Protein AF-A0A3D2X8L2-F1 (afdb_monomer)

Solvent-accessible surface area (backbone atoms only — not comparable to full-atom values): 7004 Å² total; per-residue (Å²): 104,70,72,44,75,72,38,88,56,38,31,37,47,30,34,55,86,76,73,37,95,53,54,37,38,39,35,55,48,96,93,40,78,45,55,34,35,61,60,42,81,78,44,71,44,72,73,39,83,42,82,48,32,32,74,91,42,77,96,48,35,28,31,33,78,38,43,31,27,31,30,36,39,26,22,38,91,88,67,46,82,45,79,48,76,32,49,54,71,48,15,41,48,55,51,55,42,49,32,47,70,70,77,48,63,72,75,85,52,47,80,41,81,48,90,76,92,61,96,81,66,59,23,65

InterPro domains:
  IPR023635 Peptide deformylase [PF01327] (1-111)
  IPR023635 Peptide deformylase [PIRSF004749] (1-112)
  IPR023635 Peptide deformylase [PR01576] (52-63)
  IPR023635 Peptide deformylase [PR01576] (64-82)
  IPR023635 Peptide deformylase [PR01576] (83-112)
  IPR023635 Peptide deformylase [PTHR10458] (4-113)
  IPR023635 Peptide deformylase [cd00487] (1-106)
  IPR036821 Peptide deformylase superfamily [G3DSA:3.90.45.10] (1-121)
  IPR036821 Peptide deformylase superfamily [SSF56420] (5-111)

Nearest PDB structures (foldseek):
  4wxk-assembly1_A  TM=9.477E-01  e=1.743E-09  Haemophilus influenzae 86-028NP
  6caz-assembly1_A  TM=9.644E-01  e=2.308E-09  Legionella pneumophila subsp. pneumophila str. Philadelphia 1
  1ws1-assembly1_A  TM=9.593E-01  e=3.616E-09  Bacillus cereus
  3k6l-assembly1_A  TM=9.534E-01  e=3.056E-09  Escherichia coli K-12
  2ew6-assembly1_A  TM=8.948E-01  e=9.386E-08  Helicobacter pylori

Sequence (124 aa):
MDTLHHTENGAALAANQVGILKRLIVIDYCNYYYKLINPKIVGSSGVQECIEGCLSFPNHFVKTIRPQKVTVQALNENGEEILISGEGEMAKCFCHEIEHLNGEIFLDKAIEEVDLNDTTTVFL

Organism: NCBI:txid66219

Mean predicted aligned error: 3.69 Å

Foldseek 3Di:
DVVQVPDDQEAKDAVVLVPDLAGWMFGDPPNDTFTFHPKDWPDFAAKDWDWAAAPSHPQWIAIAIFTQKTWIWGAGPVRHIDIDMDGDVVRVVSVQRNCVSVVHHCVVRGPGTDRDPDPNDHHD

Secondary structure (DSSP, 8-state):
-HHHHTSTTB-EEEGGGGT--S-EEEEEETTEEEEEEEEEEEEEE--EEEEEEETTEEEEEEEEEE-SEEEEEEE-TTS-EEEEEEETHHHHHHHHHHHHTTT--GGGG-SEE-----TTPPB-

pLDDT: mean 92.64, std 9.43, range [49.41, 98.75]

Structure (mmCIF, N/CA/C/O backbone):
data_AF-A0A3D2X8L2-F1
#
_entry.id   AF-A0A3D2X8L2-F1
#
loop_
_atom_site.group_PDB
_atom_site.id
_atom_site.type_symbol
_atom_site.label_atom_id
_atom_site.label_alt_id
_atom_site.label_comp_id
_atom_site.label_asym_id
_atom_site.label_entity_id
_atom_site.label_seq_id
_atom_site.pdbx_PDB_ins_code
_atom_site.Cartn_x
_atom_site.Cartn_y
_atom_site.Cartn_z
_atom_site.occupancy
_atom_site.B_iso_or_equiv
_atom_site.auth_seq_id
_atom_site.auth_comp_id
_atom_site.auth_asym_id
_atom_site.auth_atom_id
_atom_site.pdbx_PDB_model_num
ATOM 1 N N . MET A 1 1 ? -5.941 -14.015 2.501 1.00 88.00 1 MET A N 1
ATOM 2 C CA . MET A 1 1 ? -4.714 -14.472 3.176 1.00 88.00 1 MET A CA 1
ATOM 3 C C . MET A 1 1 ? -4.166 -15.684 2.456 1.00 88.00 1 MET A C 1
ATOM 5 O O . MET A 1 1 ? -3.072 -15.566 1.944 1.00 88.00 1 MET A O 1
ATOM 9 N N . ASP A 1 2 ? -4.953 -16.744 2.254 1.00 90.94 2 ASP A N 1
ATOM 10 C CA . ASP A 1 2 ? -4.512 -17.942 1.518 1.00 90.94 2 ASP A CA 1
ATOM 11 C C . ASP A 1 2 ? -3.798 -17.631 0.196 1.00 90.94 2 ASP A C 1
ATOM 13 O O . ASP A 1 2 ? -2.686 -18.100 -0.001 1.00 90.94 2 ASP A O 1
ATOM 17 N N . THR A 1 3 ? -4.372 -16.797 -0.681 1.00 90.31 3 THR A N 1
ATOM 18 C CA . THR A 1 3 ? -3.709 -16.414 -1.941 1.00 90.31 3 THR A CA 1
ATOM 19 C C . THR A 1 3 ? -2.342 -15.766 -1.715 1.00 90.31 3 THR A C 1
ATOM 21 O O . THR A 1 3 ? -1.387 -16.173 -2.359 1.00 90.31 3 THR A O 1
ATOM 24 N N . LEU A 1 4 ? -2.236 -14.820 -0.775 1.00 90.75 4 LEU A N 1
ATOM 25 C CA . LEU A 1 4 ? -0.975 -14.160 -0.417 1.00 90.75 4 LEU A CA 1
ATOM 26 C C . LEU A 1 4 ? 0.055 -15.177 0.106 1.00 90.75 4 LEU A C 1
ATOM 28 O O . LEU A 1 4 ? 1.203 -15.188 -0.319 1.00 90.75 4 LEU A O 1
ATOM 32 N N . HIS A 1 5 ? -0.363 -16.100 0.970 1.00 90.19 5 HIS A N 1
ATOM 33 C CA . HIS A 1 5 ? 0.525 -17.116 1.546 1.00 90.19 5 HIS A CA 1
ATOM 34 C C . HIS A 1 5 ? 0.969 -18.201 0.556 1.00 90.19 5 HIS A C 1
ATOM 36 O O . HIS A 1 5 ? 1.956 -18.882 0.814 1.00 90.19 5 HIS A O 1
ATOM 42 N N . HIS A 1 6 ? 0.276 -18.359 -0.575 1.00 89.56 6 HIS A N 1
ATOM 43 C CA . HIS A 1 6 ? 0.702 -19.234 -1.675 1.00 89.56 6 HIS A CA 1
ATOM 44 C C . HIS A 1 6 ? 1.593 -18.518 -2.704 1.00 89.56 6 HIS A C 1
ATOM 46 O O . HIS A 1 6 ? 1.994 -19.141 -3.687 1.00 89.56 6 HIS A O 1
ATOM 52 N N . THR A 1 7 ? 1.903 -17.233 -2.500 1.00 84.56 7 THR A N 1
ATOM 53 C CA . THR A 1 7 ? 2.862 -16.497 -3.332 1.00 84.56 7 THR A CA 1
ATOM 54 C C . THR A 1 7 ? 4.223 -16.439 -2.654 1.00 84.56 7 THR A C 1
ATOM 56 O O . THR A 1 7 ? 4.340 -16.065 -1.489 1.00 84.56 7 THR A O 1
ATOM 59 N N . GLU A 1 8 ? 5.266 -16.828 -3.383 1.00 81.44 8 GLU A N 1
ATOM 60 C CA . GLU A 1 8 ? 6.640 -16.731 -2.899 1.00 81.44 8 GLU A CA 1
ATOM 61 C C . GLU A 1 8 ? 7.024 -15.251 -2.740 1.00 81.44 8 GLU A C 1
ATOM 63 O O . GLU A 1 8 ? 6.825 -14.454 -3.655 1.00 81.44 8 GLU A O 1
ATOM 68 N N . ASN A 1 9 ? 7.540 -14.876 -1.565 1.00 83.69 9 ASN A N 1
ATOM 69 C CA . ASN A 1 9 ? 7.926 -13.502 -1.210 1.00 83.69 9 ASN A CA 1
ATOM 70 C C . ASN A 1 9 ? 6.807 -12.437 -1.310 1.00 83.69 9 ASN A C 1
ATOM 72 O O . ASN A 1 9 ? 7.107 -11.242 -1.369 1.00 83.69 9 ASN A O 1
ATOM 76 N N . GLY A 1 10 ? 5.531 -12.840 -1.309 1.00 89.19 10 GLY A N 1
ATOM 77 C CA . GLY A 1 10 ? 4.399 -11.912 -1.260 1.00 89.19 10 GLY A CA 1
ATOM 78 C C . GLY A 1 10 ? 4.231 -11.291 0.129 1.00 89.19 10 GLY A C 1
ATOM 79 O O . GLY A 1 10 ? 4.105 -12.007 1.121 1.00 89.19 10 GLY A O 1
ATOM 80 N N . ALA A 1 11 ? 4.209 -9.962 0.199 1.00 93.69 11 ALA A N 1
ATOM 81 C CA . ALA A 1 11 ? 4.039 -9.201 1.440 1.00 93.69 11 ALA A CA 1
ATOM 82 C C . ALA A 1 11 ? 2.643 -8.597 1.598 1.00 93.69 11 ALA A C 1
ATOM 84 O O . ALA A 1 11 ? 2.178 -8.388 2.724 1.00 93.69 11 ALA A O 1
ATOM 85 N N . ALA A 1 12 ? 1.975 -8.295 0.488 1.00 96.31 12 ALA A N 1
ATOM 86 C CA . ALA A 1 12 ? 0.663 -7.680 0.493 1.00 96.31 12 ALA A CA 1
ATOM 87 C C . ALA A 1 12 ? -0.168 -8.100 -0.722 1.00 96.31 12 ALA A C 1
ATOM 89 O O . ALA A 1 12 ? 0.327 -8.776 -1.620 1.00 96.31 12 ALA A O 1
ATOM 90 N N . LEU A 1 13 ? -1.467 -7.803 -0.665 1.00 96.81 13 LEU A N 1
ATOM 91 C CA . LEU A 1 13 ? -2.383 -8.004 -1.779 1.00 96.81 13 LEU A CA 1
ATOM 92 C C . LEU A 1 13 ? -3.614 -7.096 -1.648 1.00 96.81 13 LEU A C 1
ATOM 94 O O . LEU A 1 13 ? -4.359 -7.157 -0.657 1.00 96.81 13 LEU A O 1
ATOM 98 N N . ALA A 1 14 ? -3.895 -6.335 -2.695 1.00 97.75 14 ALA A N 1
ATOM 99 C CA . ALA A 1 14 ? -5.129 -5.608 -2.914 1.00 97.75 14 ALA A CA 1
ATOM 100 C C . ALA A 1 14 ? -6.169 -6.502 -3.607 1.00 97.75 14 ALA A C 1
ATOM 102 O O . ALA A 1 14 ? -5.892 -7.264 -4.534 1.00 97.75 14 ALA A O 1
ATOM 103 N N . ALA A 1 15 ? -7.427 -6.402 -3.180 1.00 97.38 15 ALA A N 1
ATOM 104 C CA . ALA A 1 15 ? -8.487 -7.301 -3.642 1.00 97.38 15 ALA A CA 1
ATOM 105 C C . ALA A 1 15 ? -8.723 -7.281 -5.164 1.00 97.38 15 ALA A C 1
ATOM 107 O O . ALA A 1 15 ? -9.115 -8.297 -5.745 1.00 97.38 15 ALA A O 1
ATOM 108 N N . ASN A 1 16 ? -8.465 -6.156 -5.834 1.00 95.88 16 ASN A N 1
ATOM 109 C CA . ASN A 1 16 ? -8.630 -6.057 -7.281 1.00 95.88 16 ASN A CA 1
ATOM 110 C C . ASN A 1 16 ? -7.585 -6.868 -8.063 1.00 95.88 16 ASN A C 1
ATOM 112 O O . ASN A 1 16 ? -7.908 -7.300 -9.168 1.00 95.88 16 ASN A O 1
ATOM 116 N N . GLN A 1 17 ? -6.409 -7.160 -7.492 1.00 94.62 17 GLN A N 1
ATOM 117 C CA . GLN A 1 17 ? -5.408 -8.045 -8.112 1.00 94.62 17 GLN A CA 1
ATOM 118 C C . GLN A 1 17 ? -5.933 -9.486 -8.277 1.00 94.62 17 GLN A C 1
ATOM 120 O O . GLN A 1 17 ? -5.471 -10.227 -9.138 1.00 94.62 17 GLN A O 1
ATOM 125 N N . VAL A 1 18 ? -6.958 -9.876 -7.505 1.00 95.44 18 VAL A N 1
ATOM 126 C CA . VAL A 1 18 ? -7.652 -11.176 -7.612 1.00 95.44 18 VAL A CA 1
ATOM 127 C C . VAL A 1 18 ? -9.090 -11.047 -8.129 1.00 95.44 18 VAL A C 1
ATOM 129 O O . VAL A 1 18 ? -9.926 -11.922 -7.908 1.00 95.44 18 VAL A O 1
ATOM 132 N N . GLY A 1 19 ? -9.407 -9.944 -8.815 1.00 96.12 19 GLY A N 1
ATOM 133 C CA . GLY A 1 19 ? -10.704 -9.739 -9.468 1.00 96.12 19 GLY A CA 1
ATOM 134 C C . GLY A 1 19 ? -11.857 -9.369 -8.528 1.00 96.12 19 GLY A C 1
ATOM 135 O O . GLY A 1 19 ? -13.018 -9.398 -8.937 1.00 96.12 19 GLY A O 1
ATOM 136 N N . ILE A 1 20 ? -11.572 -8.999 -7.276 1.00 97.12 20 ILE A N 1
ATOM 137 C CA . ILE A 1 20 ? -12.586 -8.571 -6.309 1.00 97.12 20 ILE A CA 1
ATOM 138 C C . ILE A 1 20 ? -12.627 -7.040 -6.265 1.00 97.12 20 ILE A C 1
ATOM 140 O O . ILE A 1 20 ? -11.741 -6.388 -5.719 1.00 97.12 20 ILE A O 1
ATOM 144 N N . LEU A 1 21 ? -13.707 -6.450 -6.783 1.00 96.12 21 LEU A N 1
ATOM 145 C CA . LEU A 1 21 ? -13.912 -4.994 -6.827 1.00 96.12 21 LEU A CA 1
ATOM 146 C C . LEU A 1 21 ? -14.410 -4.430 -5.484 1.00 96.12 21 LEU A C 1
ATOM 148 O O . LEU A 1 21 ? -15.476 -3.821 -5.388 1.00 96.12 21 LEU A O 1
ATOM 152 N N . LYS A 1 22 ? -13.646 -4.668 -4.417 1.00 97.00 22 LYS A N 1
ATOM 153 C CA . LYS A 1 22 ? -13.852 -4.088 -3.084 1.00 97.00 22 LYS A CA 1
ATOM 154 C C . LYS A 1 22 ? -12.558 -3.420 -2.632 1.00 97.00 22 LYS A C 1
ATOM 156 O O . LYS A 1 22 ? -11.474 -3.879 -2.967 1.00 97.00 22 LYS A O 1
ATOM 161 N N . ARG A 1 23 ? -12.663 -2.360 -1.829 1.00 98.25 23 ARG A N 1
ATOM 162 C CA . ARG A 1 23 ? -11.497 -1.676 -1.250 1.00 98.25 23 ARG A CA 1
ATOM 163 C C . ARG A 1 23 ? -10.969 -2.445 -0.043 1.00 98.25 23 ARG A C 1
ATOM 165 O O . ARG A 1 23 ? -11.246 -2.064 1.091 1.00 98.25 23 ARG A O 1
ATOM 172 N N . LEU A 1 24 ? -10.276 -3.552 -0.294 1.00 98.38 24 LEU A N 1
ATOM 173 C CA . LEU A 1 24 ? -9.691 -4.403 0.742 1.00 98.38 24 LEU A CA 1
ATOM 174 C C . LEU A 1 24 ? -8.210 -4.630 0.446 1.00 98.38 24 LEU A C 1
ATOM 176 O O . LEU A 1 24 ? -7.854 -4.883 -0.703 1.00 98.38 24 LEU A O 1
ATOM 180 N N . ILE A 1 25 ? -7.389 -4.575 1.491 1.00 98.19 25 ILE A N 1
ATOM 181 C CA . ILE A 1 25 ? -5.958 -4.889 1.448 1.00 98.19 25 ILE A CA 1
ATOM 182 C C . ILE A 1 25 ? -5.668 -5.912 2.543 1.00 98.19 25 ILE A C 1
ATOM 184 O O . ILE A 1 25 ? -6.182 -5.795 3.662 1.00 98.19 25 ILE A O 1
ATOM 188 N N . VAL A 1 26 ? -4.831 -6.896 2.235 1.00 97.75 26 VAL A N 1
ATOM 189 C CA . VAL A 1 26 ? -4.210 -7.772 3.229 1.00 97.75 26 VAL A CA 1
ATOM 190 C C . VAL A 1 26 ? -2.697 -7.592 3.207 1.00 97.75 26 VAL A C 1
ATOM 192 O O . VAL A 1 26 ? -2.122 -7.460 2.136 1.00 97.75 26 VAL A O 1
ATOM 195 N N . ILE A 1 27 ? -2.066 -7.560 4.380 1.00 96.50 27 ILE A N 1
ATOM 196 C CA . ILE A 1 27 ? -0.609 -7.432 4.532 1.00 96.50 27 ILE A CA 1
ATOM 197 C C . ILE A 1 27 ? -0.145 -8.468 5.549 1.00 96.50 27 ILE A C 1
ATOM 199 O O . ILE A 1 27 ? -0.738 -8.573 6.625 1.00 96.50 27 ILE A O 1
ATOM 203 N N . ASP A 1 28 ? 0.917 -9.189 5.210 1.00 94.75 28 ASP A N 1
ATOM 204 C CA . ASP A 1 28 ? 1.667 -10.065 6.107 1.00 94.75 28 ASP A CA 1
ATOM 205 C C . ASP A 1 28 ? 3.166 -9.855 5.858 1.00 94.75 28 ASP A C 1
ATOM 207 O O . ASP A 1 28 ? 3.774 -10.482 4.993 1.00 94.75 28 ASP A O 1
ATOM 211 N N . TYR A 1 29 ? 3.744 -8.870 6.547 1.00 90.56 29 TYR A N 1
ATOM 212 C CA . TYR A 1 29 ? 5.102 -8.409 6.268 1.00 90.56 29 TYR A CA 1
ATOM 213 C C . TYR A 1 29 ? 5.729 -7.700 7.469 1.00 90.56 29 TYR A C 1
ATOM 215 O O . TYR A 1 29 ? 5.066 -6.923 8.149 1.00 90.56 29 TYR A O 1
ATOM 223 N N . CYS A 1 30 ? 7.021 -7.924 7.738 1.00 80.38 30 CYS A N 1
ATOM 224 C CA . CYS A 1 30 ? 7.759 -7.281 8.841 1.00 80.38 30 CYS A CA 1
ATOM 225 C C . CYS A 1 30 ? 7.083 -7.408 10.227 1.00 80.38 30 CYS A C 1
ATOM 227 O O . CYS A 1 30 ? 7.101 -6.466 11.017 1.00 80.38 30 CYS A O 1
ATOM 229 N N . ASN A 1 31 ? 6.502 -8.575 10.538 1.00 85.75 31 ASN A N 1
ATOM 230 C CA . ASN A 1 31 ? 5.691 -8.839 11.744 1.00 85.75 31 ASN A CA 1
ATOM 231 C C . ASN A 1 31 ? 4.385 -8.031 11.835 1.00 85.75 31 ASN A C 1
ATOM 233 O O . ASN A 1 31 ? 3.743 -8.007 12.887 1.00 85.75 31 ASN A O 1
ATOM 237 N N . TYR A 1 32 ? 3.977 -7.377 10.751 1.00 89.56 32 TYR A N 1
ATOM 238 C CA . TYR A 1 32 ? 2.680 -6.736 10.640 1.00 89.56 32 TYR A CA 1
ATOM 239 C C . TYR A 1 32 ? 1.707 -7.653 9.920 1.00 89.56 32 TYR A C 1
ATOM 241 O O . TYR A 1 32 ? 1.995 -8.143 8.832 1.00 89.56 32 TYR A O 1
ATOM 249 N N . TYR A 1 33 ? 0.538 -7.828 10.526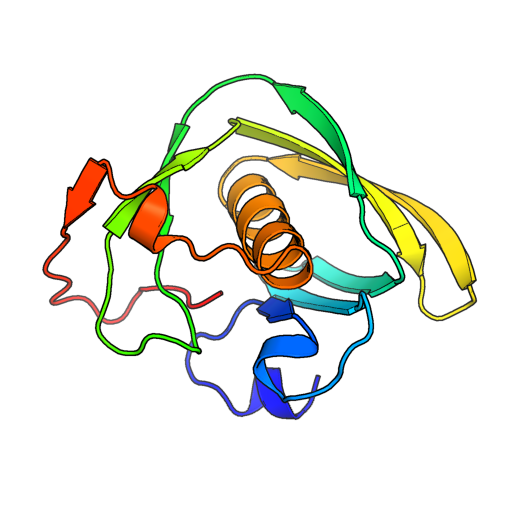 1.00 94.75 33 TYR A N 1
ATOM 250 C CA . TYR A 1 33 ? -0.542 -8.634 9.984 1.00 94.75 33 TYR A CA 1
ATOM 251 C C . TYR A 1 33 ? -1.816 -7.794 9.942 1.00 94.75 33 TYR A C 1
ATOM 253 O O . TYR A 1 33 ? -2.460 -7.569 10.970 1.00 94.75 33 TYR A O 1
ATOM 261 N N . TYR A 1 34 ? -2.159 -7.285 8.760 1.00 96.06 34 TYR A N 1
ATOM 262 C CA . TYR A 1 34 ? -3.269 -6.355 8.584 1.00 96.06 34 TYR A CA 1
ATOM 263 C C . TYR A 1 34 ? -4.316 -6.876 7.606 1.00 96.06 34 TYR A C 1
ATOM 265 O O . TYR A 1 34 ? -4.015 -7.435 6.554 1.00 96.06 34 TYR A O 1
ATOM 273 N N . LYS A 1 35 ? -5.578 -6.621 7.954 1.00 97.62 35 LYS A N 1
ATOM 274 C CA . LYS A 1 35 ? -6.749 -6.749 7.086 1.00 97.62 35 LYS A CA 1
ATOM 275 C C . LYS A 1 35 ? -7.440 -5.393 7.098 1.00 97.62 35 LYS A C 1
ATOM 277 O O . LYS A 1 35 ? -8.038 -5.020 8.106 1.00 97.62 35 LYS A O 1
ATOM 282 N N . LEU A 1 36 ? -7.289 -4.637 6.019 1.00 98.38 36 LEU A N 1
ATOM 283 C CA . LEU A 1 36 ? -7.732 -3.250 5.946 1.00 98.38 36 LEU A CA 1
ATOM 284 C C . LEU A 1 36 ? -8.931 -3.137 5.017 1.00 98.38 36 LEU A C 1
ATOM 286 O O . LEU A 1 36 ? -8.857 -3.495 3.843 1.00 98.38 36 LEU A O 1
ATOM 290 N N . ILE A 1 37 ? -10.026 -2.600 5.542 1.00 98.69 37 ILE A N 1
ATOM 291 C CA . ILE A 1 37 ? -11.255 -2.335 4.800 1.00 98.69 37 ILE A CA 1
ATOM 292 C C . ILE A 1 37 ? -11.381 -0.827 4.579 1.00 98.69 37 ILE A C 1
ATOM 294 O O . ILE A 1 37 ? -11.226 -0.040 5.509 1.00 98.69 37 ILE A O 1
ATOM 298 N N . ASN A 1 38 ? -11.679 -0.419 3.345 1.00 98.44 38 ASN A N 1
ATOM 299 C CA . ASN A 1 38 ? -11.742 0.981 2.915 1.00 98.44 38 ASN A CA 1
ATOM 300 C C . ASN A 1 38 ? -10.518 1.831 3.329 1.00 98.44 38 ASN A C 1
ATOM 302 O O . ASN A 1 38 ? -10.699 2.942 3.833 1.00 98.44 38 ASN A O 1
ATOM 306 N N . PRO A 1 39 ? -9.278 1.345 3.128 1.00 98.62 39 PRO A N 1
ATOM 307 C CA . PRO A 1 39 ? -8.093 2.085 3.532 1.00 98.62 39 PRO A CA 1
ATOM 308 C C . PRO A 1 39 ? -7.9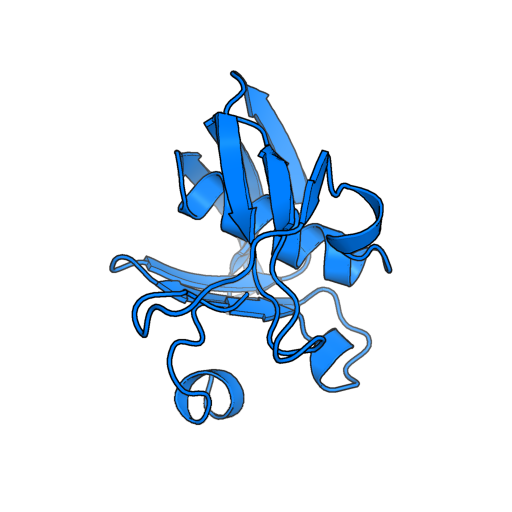32 3.374 2.721 1.00 98.62 39 PRO A C 1
ATOM 310 O O . PRO A 1 39 ? -8.173 3.412 1.506 1.00 98.62 39 PRO A O 1
ATOM 313 N N . LYS A 1 40 ? -7.501 4.431 3.410 1.00 98.44 40 LYS A N 1
ATOM 314 C CA . LYS A 1 40 ? -7.139 5.729 2.834 1.00 98.44 40 LYS A CA 1
ATOM 315 C C . LYS A 1 40 ? -5.930 6.317 3.556 1.00 98.44 40 LYS A C 1
ATOM 317 O O . LYS A 1 40 ? -5.848 6.268 4.783 1.00 98.44 40 LYS A O 1
ATOM 322 N N . ILE A 1 41 ? -5.016 6.915 2.799 1.00 98.62 41 ILE A N 1
ATOM 323 C CA . ILE A 1 41 ? -3.919 7.703 3.367 1.00 98.62 41 ILE A CA 1
ATOM 324 C C . ILE A 1 41 ? -4.499 9.024 3.877 1.00 98.62 41 ILE A C 1
ATOM 326 O O . ILE A 1 41 ? -5.166 9.739 3.133 1.00 98.62 41 ILE A O 1
ATOM 330 N N . VAL A 1 42 ? -4.263 9.339 5.150 1.00 98.69 42 VAL A N 1
ATOM 331 C CA . VAL A 1 42 ? -4.722 10.582 5.801 1.00 98.69 42 VAL A CA 1
ATOM 332 C C . VAL A 1 42 ? -3.574 11.488 6.238 1.00 98.69 42 VAL A C 1
ATOM 334 O O . VAL A 1 42 ? -3.803 12.620 6.653 1.00 98.69 42 VAL A O 1
ATOM 337 N N . GLY A 1 43 ? -2.335 11.011 6.128 1.00 98.50 43 GLY A N 1
ATOM 338 C CA . GLY A 1 43 ? -1.140 11.797 6.392 1.00 98.50 43 GLY A CA 1
ATOM 339 C C . GLY A 1 43 ? 0.092 11.144 5.784 1.00 98.50 43 GLY A C 1
ATOM 340 O O . GLY A 1 43 ? 0.179 9.919 5.703 1.00 98.50 43 GLY A O 1
ATOM 341 N N . SER A 1 44 ? 1.049 11.962 5.362 1.00 98.44 44 SER A N 1
ATOM 342 C CA . SER A 1 44 ? 2.325 11.503 4.816 1.00 98.44 44 SER A CA 1
ATOM 343 C C . SER A 1 44 ? 3.422 12.527 5.080 1.00 98.44 44 SER A C 1
ATOM 345 O O . SER A 1 44 ? 3.159 13.730 5.051 1.00 98.44 44 SER A O 1
ATOM 347 N N . SER A 1 45 ? 4.654 12.071 5.301 1.00 98.56 45 SER A N 1
ATOM 348 C CA . SER A 1 45 ? 5.804 12.957 5.514 1.00 98.56 45 SER A CA 1
ATOM 349 C C . SER A 1 45 ? 7.125 12.321 5.087 1.00 98.56 45 SER A C 1
ATOM 351 O O . SER A 1 45 ? 7.274 11.099 5.136 1.00 98.56 45 SER A O 1
ATOM 353 N N . GLY A 1 46 ? 8.099 13.169 4.745 1.00 98.38 46 GLY A N 1
ATOM 354 C CA . GLY A 1 46 ? 9.418 12.749 4.265 1.00 98.38 46 GLY A CA 1
ATOM 355 C C . GLY A 1 46 ? 9.364 12.108 2.877 1.00 98.38 46 GLY A C 1
ATOM 356 O O . GLY A 1 46 ? 8.289 11.965 2.298 1.00 98.38 46 GLY A O 1
ATOM 357 N N . VAL A 1 47 ? 10.526 11.740 2.341 1.00 98.19 47 VAL A N 1
ATOM 358 C CA . VAL A 1 47 ? 10.680 11.168 0.994 1.00 98.19 47 VAL A CA 1
ATOM 359 C C . VAL A 1 47 ? 11.794 10.124 1.012 1.00 98.19 47 VAL A C 1
ATOM 361 O O . VAL A 1 47 ? 12.803 10.316 1.686 1.00 98.19 47 VAL A O 1
ATOM 364 N N . GLN A 1 48 ? 11.602 9.019 0.301 1.00 97.81 48 GLN A N 1
ATOM 365 C CA . GLN A 1 48 ? 12.567 7.934 0.151 1.00 97.81 48 GLN A CA 1
ATOM 366 C C . GLN A 1 48 ? 12.529 7.365 -1.268 1.00 97.81 48 GLN A C 1
ATOM 368 O O . GLN A 1 48 ? 11.484 7.380 -1.921 1.00 97.81 48 GLN A O 1
ATOM 373 N N . GLU A 1 49 ? 13.672 6.845 -1.708 1.00 96.75 49 GLU A N 1
ATOM 374 C CA . GLU A 1 49 ? 13.754 5.959 -2.866 1.00 96.75 49 GLU A CA 1
ATOM 37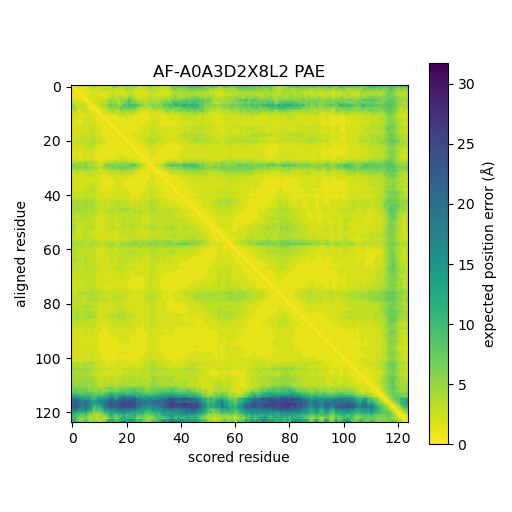5 C C . GLU A 1 49 ? 13.426 4.535 -2.425 1.00 96.75 49 GLU A C 1
ATOM 377 O O . GLU A 1 49 ? 13.927 4.059 -1.404 1.00 96.75 49 GLU A O 1
ATOM 382 N N . CYS A 1 50 ? 12.593 3.857 -3.201 1.00 94.06 50 CYS A N 1
ATOM 383 C CA . CYS A 1 50 ? 12.138 2.509 -2.913 1.00 94.06 50 CYS A CA 1
ATOM 384 C C . CYS A 1 50 ? 12.305 1.622 -4.140 1.00 94.06 50 CYS A C 1
ATOM 386 O O . CYS A 1 50 ? 12.089 2.082 -5.255 1.00 94.06 50 CYS A O 1
ATOM 388 N N . ILE A 1 51 ? 12.636 0.348 -3.934 1.00 93.62 51 ILE A N 1
ATOM 389 C CA . ILE A 1 51 ? 12.532 -0.675 -4.980 1.00 93.62 51 ILE A CA 1
ATOM 390 C C . ILE A 1 51 ? 11.193 -1.386 -4.795 1.00 93.62 51 ILE A C 1
ATOM 392 O O . ILE A 1 51 ? 10.858 -1.822 -3.685 1.00 93.62 51 ILE A O 1
ATOM 396 N N . GLU A 1 52 ? 10.423 -1.469 -5.874 1.00 92.69 52 GLU A N 1
ATOM 397 C CA . GLU A 1 52 ? 9.106 -2.099 -5.906 1.00 92.69 52 GLU A CA 1
ATOM 398 C C . GLU A 1 52 ? 9.058 -3.197 -6.964 1.00 92.69 52 GLU A C 1
ATOM 400 O O . GLU A 1 52 ? 9.539 -3.023 -8.084 1.00 92.69 52 GLU A O 1
ATOM 405 N N . GLY A 1 53 ? 8.439 -4.311 -6.585 1.00 92.12 53 GLY A N 1
ATOM 406 C CA . GLY A 1 53 ? 7.945 -5.346 -7.481 1.00 92.12 53 GLY A CA 1
ATOM 407 C C . GLY A 1 53 ? 6.502 -5.657 -7.110 1.00 92.12 53 GLY A C 1
ATOM 408 O O . GLY A 1 53 ? 6.101 -5.438 -5.965 1.00 92.12 53 GLY A O 1
ATOM 409 N N . CYS A 1 54 ? 5.732 -6.159 -8.073 1.00 93.50 54 CYS A N 1
ATOM 410 C CA . CYS A 1 54 ? 4.316 -6.431 -7.872 1.00 93.50 54 CYS A CA 1
ATOM 411 C C . CYS A 1 54 ? 3.934 -7.850 -8.290 1.00 93.50 54 CYS A C 1
ATOM 413 O O . CYS A 1 54 ? 4.352 -8.312 -9.354 1.00 93.50 54 CYS A O 1
ATOM 415 N N . LEU A 1 55 ? 3.074 -8.513 -7.511 1.00 89.06 55 LEU A N 1
ATOM 416 C CA . LEU A 1 55 ? 2.552 -9.848 -7.850 1.00 89.06 55 LEU A CA 1
ATOM 417 C C . LEU A 1 55 ? 1.787 -9.864 -9.186 1.00 89.06 55 LEU A C 1
ATOM 419 O O . LEU A 1 55 ? 1.755 -10.880 -9.880 1.00 89.06 55 LEU A O 1
ATOM 423 N N . SER A 1 56 ? 1.195 -8.731 -9.570 1.00 89.88 56 SER A N 1
ATOM 424 C CA . SER A 1 56 ? 0.469 -8.577 -10.840 1.00 89.88 56 SER A CA 1
ATOM 425 C C . SER A 1 56 ? 1.381 -8.326 -12.050 1.00 89.88 56 SER A C 1
ATOM 427 O O . SER A 1 56 ? 0.927 -8.446 -13.186 1.00 89.88 56 SER A O 1
ATOM 429 N N . PHE A 1 57 ? 2.655 -7.987 -11.824 1.00 90.69 57 PHE A N 1
ATOM 430 C CA . PHE A 1 57 ? 3.637 -7.653 -12.861 1.00 90.69 57 PHE A CA 1
ATOM 431 C C . PHE A 1 57 ? 4.949 -8.412 -12.611 1.00 90.69 57 PHE A C 1
ATOM 433 O O . PHE A 1 57 ? 5.958 -7.813 -12.228 1.00 90.69 57 PHE A O 1
ATOM 440 N N . PRO A 1 58 ? 4.953 -9.743 -12.799 1.00 86.88 58 PRO A N 1
ATOM 441 C CA . PRO A 1 58 ? 6.122 -10.562 -12.508 1.00 86.88 58 PRO A CA 1
ATOM 442 C C . PRO A 1 58 ? 7.324 -10.140 -13.362 1.00 86.88 58 PRO A C 1
ATOM 444 O O . PRO A 1 58 ? 7.175 -9.817 -14.539 1.00 86.88 58 PRO A O 1
ATOM 447 N N . ASN A 1 59 ? 8.520 -10.203 -12.771 1.00 86.19 59 ASN A N 1
ATOM 448 C CA . ASN A 1 59 ? 9.807 -9.822 -13.374 1.00 86.19 59 ASN A CA 1
ATOM 449 C C . ASN A 1 59 ? 9.978 -8.329 -13.701 1.00 86.19 59 ASN A C 1
ATOM 451 O O . ASN A 1 59 ? 10.979 -7.964 -14.312 1.00 86.19 59 ASN A O 1
ATOM 455 N N . HIS A 1 60 ? 9.046 -7.467 -13.294 1.00 89.56 60 HIS A N 1
ATOM 456 C CA . HIS A 1 60 ? 9.214 -6.025 -13.405 1.00 89.56 60 HIS A CA 1
ATOM 457 C C . HIS A 1 60 ? 9.558 -5.428 -12.051 1.00 89.56 60 HIS A C 1
ATOM 459 O O . HIS A 1 60 ? 8.785 -5.532 -11.097 1.00 89.56 60 HIS A O 1
ATOM 465 N N . PHE A 1 61 ? 10.702 -4.754 -12.004 1.00 91.44 61 PHE A N 1
ATOM 466 C CA . PHE A 1 61 ? 11.145 -4.039 -10.826 1.00 91.44 61 PHE A CA 1
ATOM 467 C C . PHE A 1 61 ? 11.621 -2.654 -11.198 1.00 91.44 61 PHE A C 1
ATOM 469 O O . PHE A 1 61 ? 12.364 -2.459 -12.161 1.00 91.44 61 PHE A O 1
ATOM 476 N N . VAL A 1 62 ? 11.181 -1.682 -10.415 1.00 93.31 62 VAL A N 1
ATOM 477 C CA . VAL A 1 62 ? 11.506 -0.283 -10.659 1.00 93.31 62 VAL A CA 1
ATOM 478 C C . VAL A 1 62 ? 11.815 0.405 -9.349 1.00 93.31 62 VAL A C 1
ATOM 480 O O . VAL A 1 62 ? 11.343 0.014 -8.275 1.00 93.31 62 VAL A O 1
ATOM 483 N N . LYS A 1 63 ? 12.601 1.465 -9.455 1.00 95.25 63 LYS A N 1
ATOM 484 C CA . LYS A 1 63 ? 12.779 2.421 -8.383 1.00 95.25 63 LYS A CA 1
ATOM 485 C C . LYS A 1 63 ? 11.663 3.459 -8.450 1.00 95.25 63 LYS A C 1
ATOM 487 O O . LYS A 1 63 ? 11.350 3.970 -9.526 1.00 95.25 63 LYS A O 1
ATOM 492 N N . THR A 1 64 ? 11.086 3.792 -7.305 1.00 96.44 64 THR A N 1
ATOM 493 C CA . THR A 1 64 ? 10.036 4.803 -7.142 1.00 96.44 64 THR A CA 1
ATOM 494 C C . THR A 1 64 ? 10.421 5.788 -6.040 1.00 96.44 64 THR A C 1
ATOM 496 O O . THR A 1 64 ? 11.328 5.542 -5.239 1.00 96.44 64 THR A O 1
ATOM 499 N N . ILE A 1 65 ? 9.699 6.907 -5.981 1.00 97.69 65 ILE A N 1
ATOM 500 C CA . ILE A 1 65 ? 9.773 7.859 -4.873 1.00 97.69 65 ILE A CA 1
ATOM 501 C C . ILE A 1 65 ? 8.510 7.743 -4.022 1.00 97.69 65 ILE A C 1
ATOM 503 O O . ILE A 1 65 ? 7.403 7.986 -4.507 1.00 97.69 65 ILE A O 1
ATOM 507 N N . ARG A 1 66 ? 8.671 7.412 -2.737 1.00 97.75 66 ARG A N 1
ATOM 508 C CA . ARG A 1 66 ? 7.569 7.254 -1.773 1.00 97.75 66 ARG A CA 1
ATOM 509 C C . ARG A 1 66 ? 7.751 8.149 -0.549 1.00 97.75 66 ARG A C 1
ATOM 511 O O . ARG A 1 66 ? 8.878 8.533 -0.231 1.00 97.75 66 ARG A O 1
ATOM 518 N N . PRO A 1 67 ? 6.675 8.474 0.188 1.00 98.38 67 PRO A N 1
ATOM 519 C CA . PRO A 1 67 ? 6.815 9.088 1.499 1.00 98.38 67 PRO A CA 1
ATOM 520 C C . PRO A 1 67 ? 7.573 8.174 2.466 1.00 98.38 67 PRO A C 1
ATOM 522 O O . PRO A 1 67 ? 7.391 6.957 2.443 1.00 98.38 67 PRO A O 1
ATOM 525 N N . GLN A 1 68 ? 8.389 8.749 3.351 1.00 98.31 68 GLN A N 1
ATOM 526 C CA . GLN A 1 68 ? 9.085 7.982 4.398 1.00 98.31 68 GLN A CA 1
ATOM 527 C C . GLN A 1 68 ? 8.147 7.465 5.483 1.00 98.31 68 GLN A C 1
ATOM 529 O O . GLN A 1 68 ? 8.417 6.428 6.081 1.00 98.31 68 GLN A O 1
ATOM 534 N N . LYS A 1 69 ? 7.056 8.189 5.736 1.00 98.56 69 LYS A N 1
ATOM 535 C CA . LYS A 1 69 ? 6.028 7.844 6.714 1.00 98.56 69 LYS A CA 1
ATOM 536 C C . LYS A 1 69 ? 4.649 8.086 6.132 1.00 98.56 69 LYS A C 1
ATOM 538 O O . LYS A 1 69 ? 4.424 9.114 5.492 1.00 98.56 69 LYS A O 1
ATOM 543 N N . VAL A 1 70 ? 3.728 7.170 6.408 1.00 98.50 70 VAL A N 1
ATOM 544 C CA . VAL A 1 70 ? 2.329 7.228 5.976 1.00 98.50 70 VAL A CA 1
ATOM 545 C C . VAL A 1 70 ? 1.423 6.855 7.142 1.00 98.50 70 VAL A C 1
ATOM 547 O O . VAL A 1 70 ? 1.686 5.888 7.854 1.00 98.50 70 VAL A O 1
ATOM 550 N N . THR A 1 71 ? 0.339 7.606 7.318 1.00 98.69 71 THR A N 1
ATOM 551 C CA . THR A 1 71 ? -0.759 7.273 8.227 1.00 98.69 71 THR A CA 1
ATOM 552 C C . THR A 1 71 ? -1.983 6.884 7.407 1.00 98.69 71 THR A C 1
ATOM 554 O O . THR A 1 71 ? -2.445 7.656 6.563 1.00 98.69 71 THR A O 1
ATOM 557 N N . VAL A 1 72 ? -2.520 5.696 7.673 1.00 98.62 72 VAL A N 1
ATOM 558 C CA . VAL A 1 72 ? -3.696 5.130 7.013 1.00 98.62 72 VAL A CA 1
ATOM 559 C C . VAL A 1 72 ? -4.852 5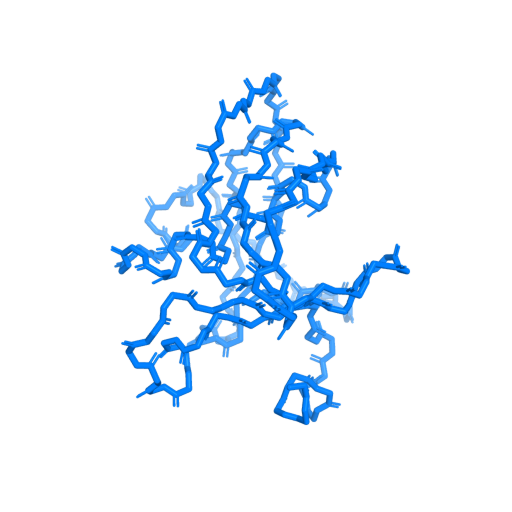.060 8.004 1.00 98.62 72 VAL A C 1
ATOM 561 O O . VAL A 1 72 ? -4.697 4.559 9.116 1.00 98.62 72 VAL A O 1
ATOM 564 N N . GLN A 1 73 ? -6.020 5.537 7.579 1.00 98.75 73 GLN A N 1
ATOM 565 C CA . GLN A 1 73 ? -7.300 5.271 8.235 1.00 98.75 73 GLN A CA 1
ATOM 566 C C . GLN A 1 73 ? -8.003 4.141 7.479 1.00 98.75 73 GLN A C 1
ATOM 568 O O . GLN A 1 73 ? -8.074 4.174 6.249 1.00 98.75 73 GLN A O 1
ATOM 573 N N . ALA A 1 74 ? -8.524 3.155 8.202 1.00 98.75 74 ALA A N 1
ATOM 574 C CA . ALA A 1 74 ? -9.253 2.015 7.647 1.00 98.75 74 ALA A CA 1
ATOM 575 C C . ALA A 1 74 ? -10.269 1.483 8.670 1.00 98.75 74 ALA A C 1
ATOM 577 O O . ALA A 1 74 ? -10.293 1.933 9.814 1.00 98.75 74 ALA A O 1
ATOM 578 N N . LEU A 1 75 ? -11.075 0.500 8.274 1.00 98.75 75 LEU A N 1
ATOM 579 C CA . LEU A 1 75 ? -11.770 -0.378 9.213 1.00 98.75 75 LEU A CA 1
ATOM 580 C C . LEU A 1 75 ? -11.009 -1.706 9.332 1.00 98.75 75 LEU A C 1
ATOM 582 O O . LEU A 1 75 ? -10.440 -2.186 8.347 1.00 98.75 75 LEU A O 1
ATOM 586 N N . ASN A 1 76 ? -11.008 -2.302 10.522 1.00 97.38 76 ASN A N 1
ATOM 587 C CA . ASN A 1 76 ? -10.509 -3.660 10.737 1.00 97.38 76 ASN A CA 1
ATOM 588 C C . ASN A 1 76 ? -11.546 -4.719 10.301 1.00 97.38 76 ASN A C 1
ATOM 590 O O . ASN A 1 76 ? -12.635 -4.391 9.827 1.00 97.38 76 ASN A O 1
ATOM 594 N N . GLU A 1 77 ? -11.233 -6.005 10.481 1.00 94.56 77 GLU A N 1
ATOM 595 C CA . GLU A 1 77 ? -12.134 -7.105 10.093 1.00 94.56 77 GLU A CA 1
ATOM 596 C C . GLU A 1 77 ? -13.453 -7.167 10.882 1.00 94.56 77 GLU A C 1
ATOM 598 O O . GLU A 1 77 ? -14.421 -7.754 10.402 1.00 94.56 77 GLU A O 1
ATOM 603 N N . ASN A 1 78 ? -13.516 -6.507 12.041 1.00 96.56 78 ASN A N 1
ATOM 604 C CA . ASN A 1 78 ? -14.729 -6.360 12.847 1.00 96.56 78 ASN A CA 1
ATOM 605 C C . ASN A 1 78 ? -15.543 -5.108 12.467 1.00 96.56 78 ASN A C 1
ATOM 607 O O . ASN A 1 78 ? -16.610 -4.874 13.032 1.00 96.56 78 ASN A O 1
ATOM 611 N N . GLY A 1 79 ? -15.063 -4.298 11.516 1.00 96.75 79 GLY A N 1
ATOM 612 C CA . GLY A 1 79 ? -15.703 -3.050 11.096 1.00 96.75 79 GLY A CA 1
ATOM 613 C C . GLY A 1 79 ? -15.400 -1.845 11.991 1.00 96.75 79 GLY A C 1
ATOM 614 O O . GLY A 1 79 ? -16.054 -0.814 11.851 1.00 96.75 79 GLY A O 1
ATOM 615 N N . GLU A 1 80 ? -14.426 -1.947 12.894 1.00 98.25 80 GLU A N 1
ATOM 616 C CA . GLU A 1 80 ? -14.025 -0.856 13.786 1.00 98.25 80 GLU A CA 1
ATOM 617 C C . GLU A 1 80 ? -12.995 0.043 13.101 1.00 98.25 80 GLU A C 1
ATOM 619 O O . GLU A 1 80 ? -12.087 -0.448 12.426 1.00 98.25 80 GLU A O 1
ATOM 624 N N . GLU A 1 81 ? -13.112 1.358 13.287 1.00 98.44 81 GLU A N 1
ATOM 625 C CA . GLU A 1 81 ? -12.151 2.310 12.733 1.00 98.44 81 GLU A CA 1
ATOM 626 C C . GLU A 1 81 ? -10.790 2.197 13.424 1.00 98.44 81 GLU A C 1
ATOM 628 O O . GLU A 1 81 ? -10.683 2.205 14.650 1.00 98.44 81 GLU A O 1
ATOM 633 N N . ILE A 1 82 ? -9.742 2.127 12.608 1.00 98.25 82 ILE A N 1
ATOM 634 C CA . ILE A 1 82 ? -8.354 2.073 13.044 1.00 98.25 82 ILE A CA 1
ATOM 635 C C . ILE A 1 82 ? -7.524 3.125 12.312 1.00 98.25 82 ILE A C 1
ATOM 637 O O . ILE A 1 82 ? -7.763 3.449 11.144 1.00 98.25 82 ILE A O 1
ATOM 641 N N . LEU A 1 83 ? -6.509 3.626 13.012 1.00 98.38 83 LEU A N 1
ATOM 642 C CA . LEU A 1 83 ? -5.492 4.515 12.472 1.00 98.38 83 LEU A CA 1
ATOM 643 C C . LEU A 1 83 ? -4.128 3.853 12.663 1.00 98.38 83 LEU A C 1
ATOM 645 O O . LEU A 1 83 ? -3.706 3.607 13.792 1.00 98.38 83 LEU A O 1
ATOM 649 N N . ILE A 1 84 ? -3.442 3.563 11.563 1.00 97.38 84 ILE A N 1
ATOM 650 C CA . ILE A 1 84 ? -2.140 2.889 11.564 1.00 97.38 84 ILE A CA 1
ATOM 651 C C . ILE A 1 84 ? -1.103 3.784 10.900 1.00 97.38 84 ILE A C 1
ATOM 653 O O . ILE A 1 84 ? -1.397 4.472 9.927 1.00 97.38 84 ILE A O 1
ATOM 657 N N . SER A 1 85 ? 0.111 3.807 11.442 1.00 97.38 85 SER A N 1
ATOM 658 C CA . SER A 1 85 ? 1.234 4.530 10.844 1.00 97.38 85 SER A CA 1
ATOM 659 C C . SER A 1 85 ? 2.348 3.554 10.507 1.00 97.38 85 SER A C 1
ATOM 661 O O . SER A 1 85 ? 2.712 2.729 11.341 1.00 97.38 85 SER A O 1
ATOM 663 N N . GLY A 1 86 ? 2.872 3.661 9.291 1.00 96.19 86 GLY A N 1
ATOM 664 C CA . GLY A 1 86 ? 4.005 2.887 8.799 1.00 96.19 86 GLY A CA 1
ATOM 665 C C . GLY A 1 86 ? 5.128 3.810 8.348 1.00 96.19 86 GLY A C 1
ATOM 666 O O . GLY A 1 86 ? 4.879 4.938 7.921 1.00 96.19 86 GLY A O 1
ATOM 667 N N . GLU A 1 87 ? 6.358 3.320 8.443 1.00 96.81 87 GLU A N 1
ATOM 668 C CA . GLU A 1 87 ? 7.572 3.999 7.986 1.00 96.81 87 GLU A CA 1
ATOM 669 C C . GLU A 1 87 ? 8.367 3.067 7.060 1.00 96.81 87 GLU A C 1
ATOM 671 O O . GLU A 1 87 ? 8.158 1.849 7.079 1.00 96.81 87 GLU A O 1
ATOM 676 N N . GLY A 1 88 ? 9.248 3.626 6.228 1.00 95.31 88 GLY A N 1
ATOM 677 C CA . GLY A 1 88 ? 10.130 2.847 5.355 1.00 95.31 88 GLY A CA 1
ATOM 678 C C . GLY A 1 88 ? 9.355 1.917 4.417 1.00 95.31 88 GLY A C 1
ATOM 679 O O . GLY A 1 88 ? 8.443 2.352 3.708 1.00 95.31 88 GLY A O 1
ATOM 680 N N . GLU A 1 89 ? 9.674 0.624 4.466 1.00 94.00 89 GLU A N 1
ATOM 681 C CA . GLU A 1 89 ? 9.043 -0.417 3.648 1.00 94.00 89 GLU A CA 1
ATOM 682 C C . GLU A 1 89 ? 7.528 -0.550 3.880 1.00 94.00 89 GLU A C 1
ATOM 684 O O . GLU A 1 89 ? 6.781 -0.820 2.942 1.00 94.00 89 GLU A O 1
ATOM 689 N N . MET A 1 90 ? 7.036 -0.299 5.100 1.00 96.06 90 MET A N 1
ATOM 690 C CA . MET A 1 90 ? 5.594 -0.342 5.370 1.00 96.06 90 MET A CA 1
ATOM 691 C C . MET A 1 90 ? 4.873 0.882 4.787 1.00 96.06 90 MET A C 1
ATOM 693 O O . MET A 1 90 ? 3.759 0.768 4.282 1.00 96.06 90 MET A O 1
ATOM 697 N N . ALA A 1 91 ? 5.516 2.056 4.801 1.00 96.88 91 ALA A N 1
ATOM 698 C CA . ALA A 1 91 ? 4.978 3.246 4.138 1.00 96.88 91 ALA A CA 1
ATOM 699 C C . ALA A 1 91 ? 4.857 3.032 2.620 1.00 96.88 91 ALA A C 1
ATOM 701 O O . ALA A 1 91 ? 3.827 3.372 2.035 1.00 96.88 91 ALA A O 1
ATOM 702 N N . LYS A 1 92 ? 5.878 2.415 2.007 1.00 96.44 92 LYS A N 1
ATOM 703 C CA . LYS A 1 92 ? 5.865 1.974 0.605 1.00 96.44 92 LYS A CA 1
ATOM 704 C C . LYS A 1 92 ? 4.713 1.006 0.332 1.00 96.44 92 LYS A C 1
ATOM 706 O O . LYS A 1 92 ? 3.916 1.272 -0.563 1.00 96.44 92 LYS A O 1
ATOM 711 N N . CYS A 1 93 ? 4.593 -0.054 1.135 1.00 96.56 93 CYS A N 1
ATOM 712 C CA . CYS A 1 93 ? 3.529 -1.055 1.025 1.00 96.56 93 CYS A CA 1
ATOM 713 C C . CYS A 1 93 ? 2.135 -0.413 1.073 1.00 96.56 93 CYS A C 1
ATOM 715 O O . CYS A 1 93 ? 1.336 -0.617 0.165 1.00 96.56 93 CYS A O 1
ATOM 717 N N . PHE A 1 94 ? 1.858 0.463 2.046 1.00 97.62 94 PHE A N 1
ATOM 718 C CA . PHE A 1 94 ? 0.572 1.164 2.091 1.00 97.62 94 PHE A CA 1
ATOM 719 C C . PHE A 1 94 ? 0.298 2.012 0.848 1.00 97.62 94 PHE A C 1
ATOM 721 O O . PHE A 1 94 ? -0.841 2.039 0.387 1.00 97.62 94 PHE A O 1
ATOM 728 N N . CYS A 1 95 ? 1.305 2.705 0.310 1.00 98.06 95 CYS A N 1
ATOM 729 C CA 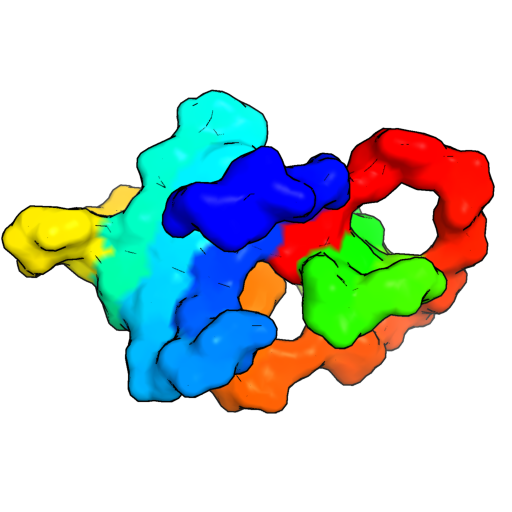. CYS A 1 95 ? 1.124 3.476 -0.920 1.00 98.06 95 CYS A CA 1
ATOM 730 C C . CYS A 1 95 ? 0.766 2.559 -2.092 1.00 98.06 95 CYS A C 1
ATOM 732 O O . CYS A 1 95 ? -0.242 2.801 -2.751 1.00 98.06 95 CYS A O 1
ATOM 734 N N . HIS A 1 96 ? 1.550 1.500 -2.297 1.00 97.56 96 HIS A N 1
ATOM 735 C CA . HIS A 1 96 ? 1.382 0.550 -3.395 1.00 97.56 96 HIS A CA 1
ATOM 736 C C . HIS A 1 96 ? -0.013 -0.089 -3.395 1.00 97.56 96 HIS A C 1
ATOM 738 O O . HIS A 1 96 ? -0.762 0.005 -4.367 1.00 97.56 96 HIS A O 1
ATOM 744 N N . GLU A 1 97 ? -0.417 -0.657 -2.260 1.00 97.81 97 GLU A N 1
ATOM 745 C CA . GLU A 1 97 ? -1.685 -1.376 -2.164 1.00 97.81 97 GLU A CA 1
ATOM 746 C C . GLU A 1 97 ? -2.908 -0.455 -2.278 1.00 97.81 97 GLU A C 1
ATOM 748 O O . GLU A 1 97 ? -3.941 -0.821 -2.845 1.00 97.81 97 GLU A O 1
ATOM 753 N N . ILE A 1 98 ? -2.824 0.769 -1.747 1.00 98.31 98 ILE A N 1
ATOM 754 C CA . ILE A 1 98 ? -3.921 1.742 -1.857 1.00 98.31 98 ILE A CA 1
ATOM 755 C C . ILE A 1 98 ? -4.041 2.265 -3.297 1.00 98.31 98 ILE A C 1
ATOM 757 O O . ILE A 1 98 ? -5.156 2.521 -3.755 1.00 98.31 98 ILE A O 1
ATOM 761 N N . GLU A 1 99 ? -2.930 2.385 -4.021 1.00 97.88 99 GLU A N 1
ATOM 762 C CA . GLU A 1 99 ? -2.899 2.752 -5.440 1.00 97.88 99 GLU A CA 1
ATOM 763 C C . GLU A 1 99 ? -3.542 1.688 -6.327 1.00 97.88 99 GLU A C 1
ATOM 765 O O . GLU A 1 99 ? -4.352 2.036 -7.190 1.00 97.88 99 GLU A O 1
ATOM 770 N N . HIS A 1 100 ? -3.321 0.402 -6.039 1.00 97.81 100 HIS A N 1
ATOM 771 C CA . HIS A 1 100 ? -4.069 -0.672 -6.689 1.00 97.81 100 HIS A CA 1
ATOM 772 C C . HIS A 1 100 ? -5.580 -0.468 -6.571 1.00 97.81 100 HIS A C 1
ATOM 774 O O . HIS A 1 100 ? -6.293 -0.547 -7.573 1.00 97.81 100 HIS A O 1
ATOM 780 N N . LEU A 1 101 ? -6.085 -0.121 -5.382 1.00 98.06 101 LEU A N 1
ATOM 781 C CA . LEU A 1 101 ? -7.513 0.149 -5.180 1.00 98.06 101 LEU A CA 1
ATOM 782 C C . LEU A 1 101 ? -8.023 1.394 -5.924 1.00 98.06 101 LEU A C 1
ATOM 784 O O . LEU A 1 101 ? -9.239 1.569 -6.051 1.00 98.06 101 LEU A O 1
ATOM 788 N N . ASN A 1 102 ? -7.126 2.263 -6.386 1.00 97.31 102 ASN A N 1
ATOM 789 C CA . ASN A 1 102 ? -7.439 3.435 -7.201 1.00 97.31 102 ASN A CA 1
ATOM 790 C C . ASN A 1 102 ? -7.272 3.167 -8.709 1.00 97.31 102 ASN A C 1
ATOM 792 O O . ASN A 1 102 ? -7.562 4.051 -9.511 1.00 97.31 102 ASN A O 1
ATOM 796 N N . GLY A 1 103 ? -6.862 1.955 -9.100 1.00 95.31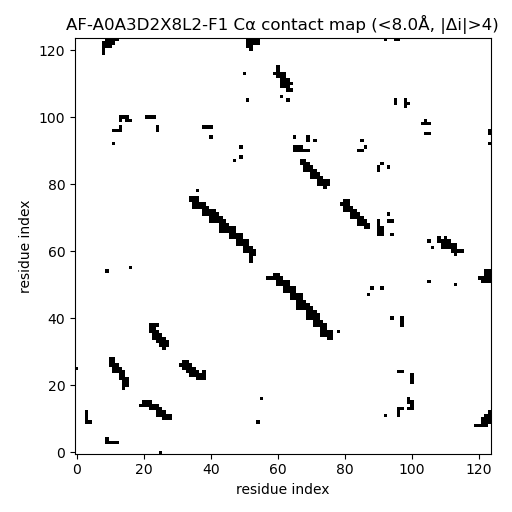 103 GLY A N 1
ATOM 797 C CA . GLY A 1 103 ? -6.592 1.603 -10.495 1.00 95.31 103 GLY A CA 1
ATOM 798 C C . GLY A 1 103 ? -5.258 2.139 -11.014 1.00 95.31 103 GLY A C 1
ATOM 799 O O . GLY A 1 103 ? -5.073 2.226 -12.223 1.00 95.31 103 GLY A O 1
ATOM 800 N N . GLU A 1 104 ? -4.349 2.506 -10.114 1.00 96.75 104 GLU A N 1
ATOM 801 C CA . GLU A 1 104 ? -2.999 2.953 -10.441 1.00 96.75 104 GLU A CA 1
ATOM 802 C C . GLU A 1 104 ? -2.013 1.781 -10.350 1.00 96.75 104 GLU A C 1
ATOM 804 O O . GLU A 1 104 ? -2.232 0.816 -9.610 1.00 96.75 104 GLU A O 1
ATOM 809 N N . ILE A 1 105 ? -0.917 1.871 -11.105 1.00 94.56 105 ILE A N 1
ATOM 810 C CA . ILE A 1 105 ? 0.163 0.883 -11.092 1.00 94.56 105 ILE A CA 1
ATOM 811 C C . ILE A 1 105 ? 1.501 1.563 -10.806 1.00 94.56 105 ILE A C 1
ATOM 813 O O . ILE A 1 105 ? 1.754 2.691 -11.228 1.00 94.56 105 ILE A 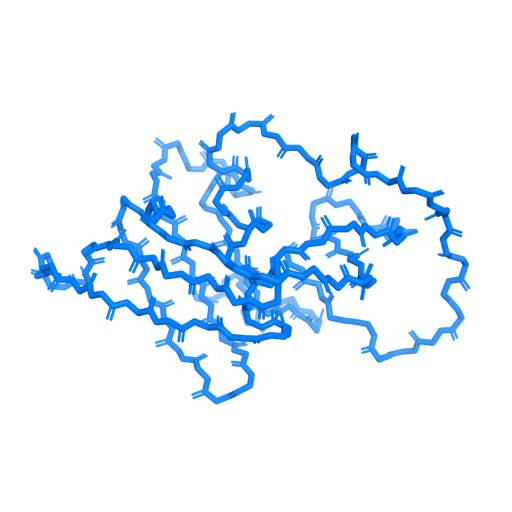O 1
ATOM 817 N N . PHE A 1 106 ? 2.378 0.862 -10.089 1.00 93.56 106 PHE A N 1
ATOM 818 C CA . PHE A 1 106 ? 3.684 1.385 -9.676 1.00 93.56 106 PHE A CA 1
ATOM 819 C C . PHE A 1 106 ? 4.611 1.732 -10.855 1.00 93.56 106 PHE A C 1
ATOM 821 O O . PHE A 1 106 ? 5.432 2.640 -10.735 1.00 93.56 106 PHE A O 1
ATOM 828 N N . LEU A 1 107 ? 4.448 1.059 -12.003 1.00 94.25 107 LEU A N 1
ATOM 829 C CA . LEU A 1 107 ? 5.237 1.299 -13.217 1.00 94.25 107 LEU A CA 1
ATOM 830 C C . LEU A 1 107 ? 5.098 2.734 -13.737 1.00 94.25 107 LEU A C 1
ATOM 832 O O . LEU A 1 107 ? 6.079 3.312 -14.194 1.00 94.25 107 LEU A O 1
ATOM 836 N N . ASP A 1 108 ? 3.925 3.353 -13.579 1.00 94.69 108 ASP A N 1
ATOM 837 C CA . ASP A 1 108 ? 3.700 4.748 -13.985 1.00 94.69 108 ASP A CA 1
ATOM 838 C C . ASP A 1 108 ? 4.484 5.751 -13.119 1.00 94.69 108 ASP A C 1
ATOM 840 O O . ASP A 1 108 ? 4.569 6.936 -13.444 1.00 94.69 108 ASP A O 1
ATOM 844 N N . LYS A 1 109 ? 5.045 5.294 -11.992 1.00 93.88 109 LYS A N 1
ATOM 845 C CA . LYS A 1 109 ? 5.837 6.093 -11.047 1.00 93.88 109 LYS A CA 1
ATOM 846 C C . LYS A 1 109 ? 7.326 5.740 -11.079 1.00 93.88 109 LYS A C 1
ATOM 848 O O . LYS A 1 109 ? 8.079 6.225 -10.230 1.00 93.88 109 LYS A O 1
ATOM 853 N N . ALA A 1 110 ? 7.743 4.893 -12.020 1.00 94.25 110 ALA A N 1
ATOM 854 C CA . ALA A 1 110 ? 9.126 4.475 -12.170 1.00 94.25 110 ALA A CA 1
ATOM 855 C C . ALA A 1 110 ? 10.031 5.674 -12.488 1.00 94.25 110 ALA A C 1
ATOM 857 O O . ALA A 1 110 ? 9.769 6.443 -13.413 1.00 94.25 110 ALA A O 1
ATOM 858 N N . ILE A 1 111 ? 11.116 5.813 -11.729 1.00 96.38 111 ILE A N 1
ATOM 859 C CA . ILE A 1 111 ? 12.203 6.757 -12.030 1.00 96.38 111 ILE A CA 1
ATOM 860 C C . ILE A 1 111 ? 13.414 6.058 -12.658 1.00 96.38 111 ILE A C 1
ATOM 862 O O . ILE A 1 111 ? 14.222 6.705 -13.318 1.00 96.38 111 ILE A O 1
ATOM 866 N N . GLU A 1 112 ? 13.534 4.746 -12.458 1.00 92.19 112 GLU A N 1
ATOM 867 C CA . GLU A 1 112 ? 14.617 3.904 -12.964 1.00 92.19 112 GLU A CA 1
ATOM 868 C C . GLU A 1 112 ? 14.128 2.447 -13.014 1.00 92.19 112 GLU A C 1
ATOM 870 O O . GLU A 1 112 ? 13.465 1.994 -12.078 1.00 92.19 112 GLU A O 1
ATOM 875 N N . GLU A 1 113 ? 14.441 1.712 -14.080 1.00 87.44 113 GLU A N 1
ATOM 876 C CA . G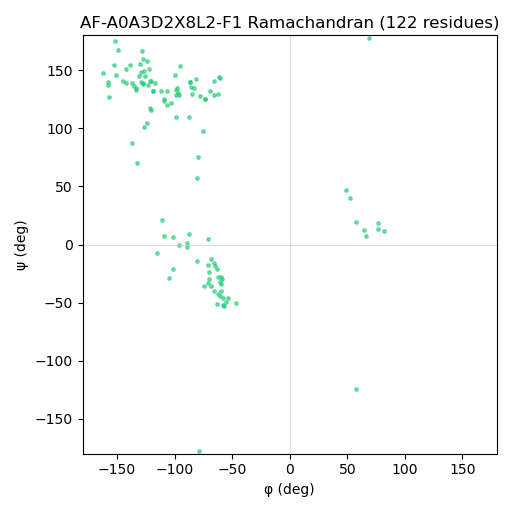LU A 1 113 ? 14.241 0.257 -14.126 1.00 87.44 113 GLU A CA 1
ATOM 877 C C . GLU A 1 113 ? 15.398 -0.451 -13.421 1.00 87.44 113 GLU A C 1
ATOM 879 O O . GLU A 1 113 ? 16.549 -0.025 -13.518 1.00 87.44 113 GLU A O 1
ATOM 884 N N . VAL A 1 114 ? 15.099 -1.532 -12.703 1.00 86.19 114 VAL A N 1
ATOM 885 C CA . VAL A 1 114 ? 16.100 -2.277 -11.938 1.00 86.19 114 VAL A CA 1
ATOM 886 C C . VAL A 1 114 ? 16.153 -3.715 -12.440 1.00 86.19 114 VAL A C 1
ATOM 888 O O . VAL A 1 114 ? 15.206 -4.476 -12.260 1.00 86.19 114 VAL A O 1
ATOM 891 N N . ASP A 1 115 ? 17.292 -4.108 -13.010 1.00 78.44 115 ASP A N 1
ATOM 892 C CA . ASP A 1 115 ? 17.591 -5.514 -13.286 1.00 78.44 115 ASP A CA 1
ATOM 893 C C . ASP A 1 115 ? 17.962 -6.216 -11.975 1.00 78.44 115 ASP A C 1
ATOM 895 O O . ASP A 1 115 ? 19.093 -6.131 -11.483 1.00 78.44 115 ASP A O 1
ATOM 899 N N . LEU A 1 116 ? 16.990 -6.899 -11.372 1.00 67.31 116 LEU A N 1
ATOM 900 C CA . LEU A 1 116 ? 17.219 -7.679 -10.161 1.00 67.31 116 LEU A CA 1
ATOM 901 C C . LEU A 1 116 ? 17.683 -9.095 -10.511 1.00 67.31 116 LEU A C 1
ATOM 903 O O . LEU A 1 116 ? 16.904 -9.938 -10.943 1.00 67.31 116 LEU A O 1
ATOM 907 N N . ASN A 1 117 ? 18.959 -9.367 -10.235 1.00 57.38 117 ASN A N 1
ATOM 908 C CA . ASN A 1 117 ? 19.527 -10.720 -10.204 1.00 57.38 117 ASN A CA 1
ATOM 909 C C . ASN A 1 117 ? 19.385 -11.393 -8.820 1.00 57.38 117 ASN A C 1
ATOM 911 O O . ASN A 1 117 ? 20.003 -12.432 -8.589 1.00 57.38 117 ASN A O 1
ATOM 915 N 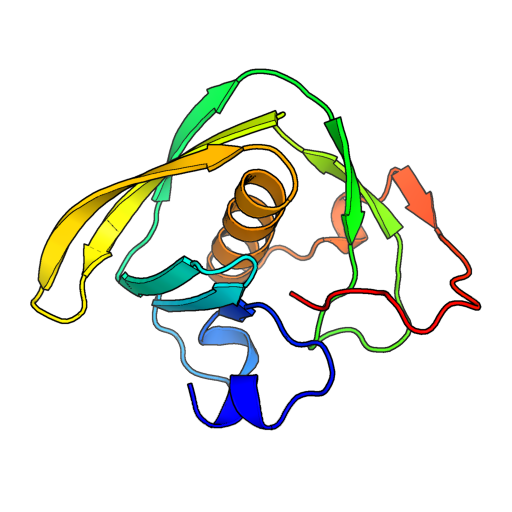N . ASP A 1 118 ? 18.633 -10.799 -7.884 1.00 49.44 118 ASP A N 1
ATOM 916 C CA . ASP A 1 118 ? 18.678 -11.157 -6.462 1.00 49.44 118 ASP A CA 1
ATOM 917 C C . ASP A 1 118 ? 17.335 -11.678 -5.914 1.00 49.44 118 ASP A C 1
ATOM 919 O O . ASP A 1 118 ? 16.269 -11.084 -6.086 1.00 49.44 118 ASP A O 1
ATOM 923 N N . THR A 1 119 ? 17.415 -12.806 -5.208 1.00 49.41 119 THR A N 1
ATOM 924 C CA . THR A 1 119 ? 16.320 -13.613 -4.634 1.00 49.41 119 THR A CA 1
ATOM 925 C C . THR A 1 119 ? 15.602 -12.981 -3.431 1.00 49.41 119 THR A C 1
ATOM 927 O O . THR A 1 119 ? 14.747 -13.618 -2.823 1.00 49.41 119 THR A O 1
ATOM 930 N N . THR A 1 120 ? 15.937 -11.745 -3.055 1.00 56.69 120 THR A N 1
ATOM 931 C CA . THR A 1 120 ? 15.455 -11.084 -1.825 1.00 56.69 120 THR A CA 1
ATOM 932 C C . THR A 1 120 ? 14.327 -10.073 -2.044 1.00 56.69 120 THR A C 1
ATOM 934 O O . THR A 1 120 ? 13.923 -9.388 -1.103 1.00 56.69 120 THR A O 1
ATOM 937 N N . THR A 1 121 ? 13.795 -9.970 -3.263 1.00 64.31 121 THR A N 1
ATOM 938 C CA . THR A 1 121 ? 12.801 -8.939 -3.578 1.00 64.31 121 THR A CA 1
ATOM 939 C C . THR A 1 121 ? 11.412 -9.303 -3.062 1.00 64.31 121 THR A C 1
ATOM 941 O O . THR A 1 121 ? 10.893 -10.385 -3.328 1.00 64.31 121 THR A O 1
ATOM 944 N N . VAL A 1 122 ? 10.820 -8.369 -2.320 1.00 74.19 122 VAL A N 1
ATOM 945 C CA . VAL A 1 122 ? 9.469 -8.462 -1.761 1.00 74.19 122 VAL A CA 1
ATOM 946 C C . VAL A 1 122 ? 8.457 -8.003 -2.807 1.00 74.19 122 VAL A C 1
ATOM 948 O O . VAL A 1 122 ? 8.610 -6.914 -3.366 1.00 74.19 122 VAL A O 1
ATOM 951 N N . PHE A 1 123 ? 7.421 -8.808 -3.041 1.00 82.19 123 PHE A N 1
ATOM 952 C CA . PHE A 1 123 ? 6.332 -8.468 -3.954 1.00 82.19 123 PHE A CA 1
ATOM 953 C C . PHE A 1 123 ? 5.132 -7.904 -3.197 1.00 82.19 123 PHE A C 1
ATOM 955 O O . PHE A 1 123 ? 4.725 -8.444 -2.163 1.00 82.19 123 PHE A O 1
ATOM 962 N N . LEU A 1 124 ? 4.590 -6.817 -3.737 1.00 81.75 124 LEU A N 1
ATOM 963 C CA . LEU A 1 124 ? 3.402 -6.119 -3.257 1.00 81.75 124 LEU A CA 1
ATOM 964 C C . LEU A 1 124 ? 2.210 -6.374 -4.206 1.00 81.75 124 LEU A C 1
ATOM 966 O O . LEU A 1 124 ? 2.411 -6.463 -5.442 1.00 81.75 124 LEU A O 1
#

Radius of gyration: 13.65 Å; Cα contacts (8 Å, |Δi|>4): 254; chains: 1; bounding box: 35×32×28 Å